Protein AF-A0A7L5E5G6-F1 (afdb_monomer_lite)

Structure (mmCIF, N/CA/C/O backbone):
data_AF-A0A7L5E5G6-F1
#
_entry.id   AF-A0A7L5E5G6-F1
#
loop_
_atom_site.group_PDB
_atom_site.id
_atom_site.type_symbol
_atom_site.label_atom_id
_atom_site.label_alt_id
_atom_site.label_comp_id
_atom_site.label_asym_id
_atom_site.label_entity_id
_atom_site.label_seq_id
_atom_site.pdbx_PDB_ins_code
_atom_site.Cartn_x
_atom_site.Cartn_y
_atom_site.Cartn_z
_atom_site.occupancy
_atom_site.B_iso_or_equiv
_atom_site.auth_seq_id
_atom_site.auth_comp_id
_atom_site.auth_asym_id
_atom_site.auth_atom_id
_atom_site.pdbx_PDB_model_num
ATOM 1 N N . MET A 1 1 ? 11.166 -7.619 14.717 1.00 39.38 1 MET A N 1
ATOM 2 C CA . MET A 1 1 ? 9.873 -7.610 14.011 1.00 39.38 1 MET A CA 1
ATOM 3 C C . MET A 1 1 ? 8.865 -7.032 14.978 1.00 39.38 1 MET A C 1
ATOM 5 O O . MET A 1 1 ? 8.501 -7.694 15.943 1.00 39.38 1 MET A O 1
ATOM 9 N N . THR A 1 2 ? 8.567 -5.747 14.838 1.00 39.19 2 THR A N 1
ATOM 10 C CA . THR A 1 2 ? 7.504 -5.086 15.594 1.00 39.19 2 THR A CA 1
ATOM 11 C C . THR A 1 2 ? 6.188 -5.693 15.114 1.00 39.19 2 THR A C 1
ATOM 13 O O . THR A 1 2 ? 5.907 -5.664 13.922 1.00 39.19 2 THR A O 1
ATOM 16 N N . ASN A 1 3 ? 5.429 -6.312 16.022 1.00 46.12 3 ASN A N 1
ATOM 17 C CA . ASN A 1 3 ? 4.040 -6.711 15.783 1.00 46.12 3 ASN A CA 1
ATOM 18 C C . ASN A 1 3 ? 3.207 -5.426 15.682 1.00 46.12 3 ASN A C 1
ATOM 20 O O . ASN A 1 3 ? 2.531 -5.048 16.638 1.00 46.12 3 ASN A O 1
ATOM 24 N N . THR A 1 4 ? 3.322 -4.696 14.575 1.00 54.31 4 THR A N 1
ATOM 25 C CA . THR A 1 4 ? 2.426 -3.575 14.308 1.00 54.31 4 THR A CA 1
ATOM 26 C C . THR A 1 4 ? 1.076 -4.190 13.969 1.00 54.31 4 THR A C 1
ATOM 28 O O . THR A 1 4 ? 0.892 -4.790 12.913 1.00 54.31 4 THR A O 1
ATOM 31 N N . SER A 1 5 ? 0.156 -4.143 14.930 1.00 70.56 5 SER A N 1
ATOM 32 C CA . SER A 1 5 ? -1.222 -4.581 14.737 1.00 70.56 5 SER A CA 1
ATOM 33 C C . SER A 1 5 ? -1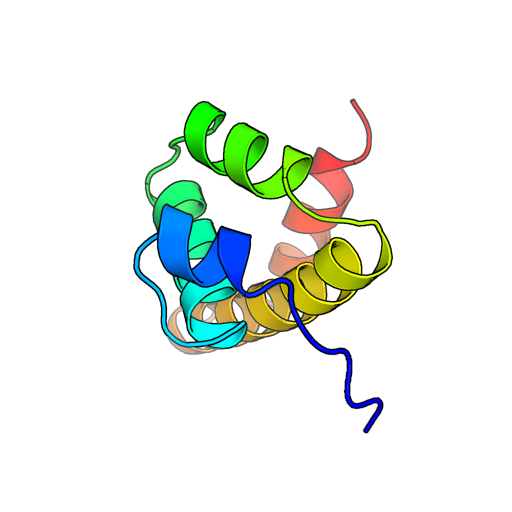.890 -3.615 13.763 1.00 70.56 5 SER A C 1
ATOM 35 O O . SER A 1 5 ? -2.278 -2.525 14.170 1.00 70.56 5 SER A O 1
ATOM 37 N N . PHE A 1 6 ? -2.013 -4.008 12.498 1.00 80.69 6 PHE A N 1
ATOM 38 C CA . PHE A 1 6 ? -2.741 -3.235 11.493 1.00 80.69 6 PHE A CA 1
ATOM 39 C C . PHE A 1 6 ? -4.221 -3.106 11.872 1.00 80.69 6 PHE A C 1
ATOM 41 O O . PHE A 1 6 ? -4.791 -4.037 12.453 1.00 80.69 6 PHE A O 1
ATOM 48 N N . ASN A 1 7 ? -4.852 -1.973 11.562 1.00 85.25 7 ASN A N 1
ATOM 49 C CA . ASN A 1 7 ? -6.239 -1.720 11.930 1.00 85.25 7 ASN A CA 1
ATOM 50 C C . ASN A 1 7 ? -7.196 -2.729 11.252 1.00 85.25 7 ASN A C 1
ATOM 52 O O . ASN A 1 7 ? -7.373 -2.694 10.028 1.00 85.25 7 ASN A O 1
ATOM 56 N N . PRO A 1 8 ? -7.884 -3.596 12.022 1.00 88.75 8 PRO A N 1
ATOM 57 C CA . PRO A 1 8 ? -8.781 -4.606 11.463 1.00 88.75 8 PRO A CA 1
ATOM 58 C C . PRO A 1 8 ? -10.025 -4.010 10.787 1.00 88.75 8 PRO A C 1
ATOM 60 O O . PRO A 1 8 ? -10.631 -4.663 9.938 1.00 88.75 8 PRO A O 1
ATOM 63 N N . GLU A 1 9 ? -10.414 -2.775 11.117 1.00 90.25 9 GLU A N 1
ATOM 64 C CA . GLU A 1 9 ? -11.531 -2.093 10.453 1.00 90.25 9 GLU A CA 1
ATOM 65 C C . GLU A 1 9 ? -11.190 -1.726 9.006 1.00 90.25 9 GLU A C 1
ATOM 67 O O . GLU A 1 9 ? -12.053 -1.809 8.131 1.00 90.25 9 GLU A O 1
ATOM 72 N N . LEU A 1 10 ? -9.927 -1.379 8.729 1.00 89.31 10 LEU A N 1
ATOM 73 C CA . LEU A 1 10 ? -9.459 -1.135 7.364 1.00 89.31 10 LEU A CA 1
ATOM 74 C C . LEU A 1 10 ? -9.448 -2.432 6.560 1.00 89.31 10 LEU A C 1
ATOM 76 O O . LEU A 1 10 ? -9.951 -2.452 5.438 1.00 89.31 10 LEU A O 1
ATOM 80 N N . LEU A 1 11 ? -8.961 -3.525 7.155 1.00 90.62 11 LEU A N 1
ATOM 81 C CA . LEU A 1 11 ? -8.984 -4.848 6.524 1.00 90.62 11 LEU A CA 1
ATOM 82 C C . LEU A 1 11 ? -10.409 -5.230 6.097 1.00 90.62 11 LEU A C 1
ATOM 84 O O . LEU A 1 11 ? -10.658 -5.552 4.935 1.00 90.62 11 LEU A O 1
ATOM 88 N N . ALA A 1 12 ? -11.375 -5.072 7.005 1.00 92.19 12 ALA A N 1
ATOM 89 C CA . ALA A 1 12 ? -12.782 -5.324 6.714 1.00 92.19 12 ALA A CA 1
ATOM 90 C C . ALA A 1 12 ? -13.360 -4.373 5.649 1.00 92.19 12 ALA A C 1
ATOM 92 O O . ALA A 1 12 ? -14.058 -4.835 4.745 1.00 92.19 12 ALA A O 1
ATOM 93 N N . LYS A 1 13 ? -13.067 -3.063 5.718 1.00 93.06 13 LYS A N 1
ATOM 94 C CA . LYS A 1 13 ? -13.560 -2.053 4.760 1.00 93.06 13 LYS A CA 1
ATOM 95 C C . LYS A 1 13 ? -13.142 -2.379 3.329 1.00 93.06 13 LYS A C 1
ATOM 97 O O . LYS A 1 13 ? -13.953 -2.262 2.412 1.00 93.06 13 LYS A O 1
ATOM 102 N N . TYR A 1 14 ? -11.886 -2.772 3.141 1.00 91.88 14 TYR A N 1
ATOM 103 C CA . TYR A 1 14 ? -11.339 -3.064 1.820 1.00 91.88 14 TYR A CA 1
ATOM 104 C C . TYR A 1 14 ? -11.427 -4.548 1.447 1.00 91.88 14 TYR A C 1
ATOM 106 O O . TYR A 1 14 ? -11.056 -4.896 0.328 1.00 91.88 14 TYR A O 1
ATOM 114 N N . GLY A 1 15 ? -11.973 -5.403 2.316 1.00 93.50 15 GLY A N 1
ATOM 115 C CA . GLY A 1 15 ? -12.177 -6.826 2.042 1.00 93.50 15 GLY A CA 1
ATOM 116 C C . GLY A 1 15 ? -10.871 -7.598 1.862 1.00 93.50 15 GLY A C 1
ATOM 117 O O . GLY A 1 15 ? -10.794 -8.440 0.974 1.00 93.50 15 GLY A O 1
ATOM 118 N N . VAL A 1 16 ? -9.862 -7.276 2.669 1.00 93.00 16 VAL A N 1
ATOM 119 C CA . VAL A 1 16 ? -8.528 -7.898 2.672 1.00 93.00 16 VAL A CA 1
ATOM 120 C C . VAL A 1 16 ? -8.271 -8.562 4.026 1.00 93.00 16 VAL A C 1
ATOM 122 O O . VAL A 1 16 ? -8.886 -8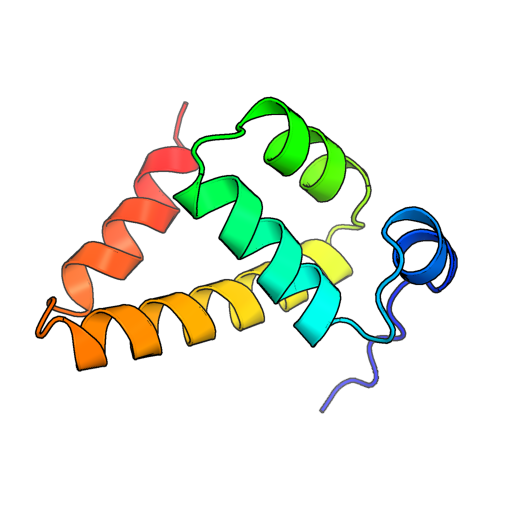.183 5.025 1.00 93.00 16 VAL A O 1
ATOM 125 N N . VAL A 1 17 ? -7.406 -9.575 4.077 1.00 90.38 17 VAL A N 1
ATOM 126 C CA . VAL A 1 17 ? -7.189 -10.382 5.297 1.00 90.38 17 VAL A CA 1
ATOM 127 C C . VAL A 1 17 ? -6.007 -9.922 6.141 1.00 90.38 17 VAL A C 1
ATOM 129 O O . VAL A 1 17 ? -5.986 -10.172 7.347 1.00 90.38 17 VAL A O 1
ATOM 132 N N . ASP A 1 18 ? -5.040 -9.242 5.529 1.00 90.00 18 ASP A N 1
ATOM 133 C CA . ASP A 1 18 ? -3.843 -8.744 6.191 1.00 90.00 18 ASP A CA 1
ATOM 134 C C . ASP A 1 18 ? -3.282 -7.483 5.513 1.00 90.00 18 ASP A C 1
ATOM 136 O O . ASP A 1 18 ? -3.839 -6.934 4.557 1.00 90.00 18 ASP A O 1
ATOM 140 N N . ILE A 1 19 ? -2.181 -6.992 6.077 1.00 86.88 19 ILE A N 1
ATOM 141 C CA . ILE A 1 19 ? -1.498 -5.784 5.624 1.00 86.88 19 ILE A CA 1
ATOM 142 C C . ILE A 1 19 ? -0.879 -5.933 4.230 1.00 86.88 19 ILE A C 1
ATOM 144 O O . ILE A 1 19 ? -0.873 -4.969 3.466 1.00 86.88 19 ILE A O 1
ATOM 148 N N . SER A 1 20 ? -0.395 -7.126 3.878 1.00 89.81 20 SER A N 1
ATOM 149 C CA . SER A 1 20 ? 0.225 -7.382 2.580 1.00 89.81 20 SER A CA 1
ATOM 150 C C . SER A 1 20 ? -0.830 -7.364 1.475 1.00 89.81 20 SER A C 1
ATOM 152 O O . SER A 1 20 ? -0.612 -6.750 0.433 1.00 89.81 20 SER A O 1
ATOM 154 N N . GLU A 1 21 ? -2.017 -7.930 1.715 1.00 92.81 21 GLU A N 1
ATOM 155 C CA . GLU A 1 21 ? -3.150 -7.805 0.791 1.00 92.81 21 GLU A CA 1
ATOM 156 C C . GLU A 1 21 ? -3.648 -6.359 0.669 1.00 92.81 21 GLU A C 1
ATOM 158 O O . GLU A 1 21 ? -3.986 -5.914 -0.429 1.00 92.81 21 GLU A O 1
ATOM 163 N N . PHE A 1 22 ? -3.665 -5.593 1.766 1.00 93.81 22 PHE A N 1
ATOM 164 C CA . PHE A 1 22 ? -3.990 -4.165 1.702 1.00 93.81 22 PHE A CA 1
ATOM 165 C C . PHE A 1 22 ? -2.989 -3.404 0.820 1.00 93.81 22 PHE A C 1
ATOM 167 O O . PHE A 1 22 ? -3.397 -2.623 -0.043 1.00 93.81 22 PHE A O 1
ATOM 174 N N . ALA A 1 23 ? -1.687 -3.633 1.024 1.00 92.12 23 ALA A N 1
ATOM 175 C CA . ALA A 1 23 ? -0.617 -3.012 0.246 1.00 92.12 23 ALA A CA 1
ATOM 176 C C . ALA A 1 23 ? -0.710 -3.388 -1.237 1.00 92.12 23 ALA A C 1
ATOM 178 O O . ALA A 1 23 ? -0.641 -2.509 -2.096 1.00 92.12 23 ALA A O 1
ATOM 179 N N . TYR A 1 24 ? -0.946 -4.669 -1.536 1.00 92.88 24 TYR A N 1
ATOM 180 C CA . TYR A 1 24 ? -1.139 -5.154 -2.901 1.00 92.88 24 TYR A CA 1
ATOM 181 C C . TYR A 1 24 ? -2.345 -4.495 -3.572 1.00 92.88 24 TYR A C 1
ATOM 183 O O . TYR A 1 24 ? -2.236 -3.998 -4.686 1.00 92.88 24 TYR A O 1
ATOM 191 N N . LYS A 1 25 ? -3.475 -4.382 -2.872 1.00 94.75 25 LYS A N 1
ATOM 192 C CA . LYS A 1 25 ? -4.661 -3.704 -3.403 1.00 94.75 25 LYS A CA 1
ATOM 193 C C . LYS A 1 25 ? -4.409 -2.222 -3.688 1.00 94.75 25 LYS A C 1
ATOM 195 O O . LYS A 1 25 ? -4.814 -1.701 -4.725 1.00 94.75 25 LYS A O 1
ATOM 200 N N . MET A 1 26 ? -3.711 -1.529 -2.787 1.00 94.12 26 MET A N 1
ATOM 201 C CA . MET A 1 26 ? -3.305 -0.138 -3.009 1.00 94.12 26 MET A CA 1
ATOM 202 C C . MET A 1 26 ? -2.364 -0.015 -4.217 1.00 94.12 26 MET A C 1
ATOM 204 O O . MET A 1 26 ? -2.466 0.944 -4.987 1.00 94.12 26 MET A O 1
ATOM 208 N N . TYR A 1 27 ? -1.483 -0.999 -4.409 1.00 91.56 27 TYR A N 1
ATOM 209 C CA . TYR A 1 27 ? -0.611 -1.104 -5.572 1.00 91.56 27 TYR A CA 1
ATOM 210 C C . TYR A 1 27 ? -1.394 -1.332 -6.876 1.00 91.56 27 TYR A C 1
ATOM 212 O O . TYR A 1 27 ? -1.170 -0.603 -7.841 1.00 91.56 27 TYR A O 1
ATOM 220 N N . GLU A 1 28 ? -2.379 -2.235 -6.902 1.00 92.50 28 GLU A N 1
ATOM 221 C CA . GLU A 1 28 ? -3.258 -2.446 -8.065 1.00 92.50 28 GLU A CA 1
ATOM 222 C C . GLU A 1 28 ? -3.953 -1.145 -8.491 1.00 92.50 28 GLU A C 1
ATOM 224 O O . GLU A 1 28 ? -3.920 -0.778 -9.668 1.00 92.50 28 GLU A O 1
ATOM 229 N N . HIS A 1 29 ? -4.504 -0.388 -7.534 1.00 91.94 29 HIS A N 1
ATOM 230 C CA . HIS A 1 29 ? -5.101 0.925 -7.803 1.00 91.94 29 HIS A CA 1
ATOM 231 C C . HIS A 1 29 ? -4.074 1.928 -8.353 1.00 91.94 29 HIS A C 1
ATOM 233 O O . HIS A 1 29 ? -4.382 2.714 -9.255 1.00 91.94 29 HIS A O 1
ATOM 239 N N . LYS A 1 30 ? -2.830 1.897 -7.856 1.00 88.25 30 LYS A N 1
ATOM 240 C CA . LYS A 1 30 ? -1.741 2.747 -8.358 1.00 88.25 30 LYS A CA 1
ATOM 241 C C . LYS A 1 30 ? -1.376 2.406 -9.806 1.00 88.25 30 LYS A C 1
ATOM 243 O O . LYS A 1 30 ? -1.277 3.329 -10.619 1.00 88.25 30 LYS A O 1
ATOM 248 N N . VAL A 1 31 ? -1.230 1.124 -10.143 1.00 86.94 31 VAL A N 1
ATOM 249 C CA . VAL A 1 31 ? -0.950 0.642 -11.511 1.00 86.94 31 VAL A CA 1
ATOM 250 C C . VAL A 1 31 ? -2.109 0.972 -12.456 1.00 86.94 31 VAL A C 1
ATOM 252 O O . VAL A 1 31 ? -1.889 1.440 -13.575 1.00 86.94 31 VAL A O 1
ATOM 255 N N . ALA A 1 32 ? -3.350 0.837 -11.980 1.00 89.44 32 ALA A N 1
ATOM 256 C CA . ALA A 1 32 ? -4.563 1.218 -12.705 1.00 89.44 32 ALA A CA 1
ATOM 257 C C . ALA A 1 32 ? -4.764 2.743 -12.840 1.00 89.44 32 ALA A C 1
ATOM 259 O O . ALA A 1 32 ? -5.673 3.180 -13.546 1.00 89.44 32 ALA A O 1
ATOM 260 N N . LYS A 1 33 ? -3.899 3.563 -12.222 1.00 90.75 33 LYS A N 1
ATOM 261 C CA . LYS A 1 33 ? -3.967 5.039 -12.198 1.00 90.75 33 LYS A CA 1
ATOM 262 C C . LYS A 1 33 ? -5.241 5.587 -11.543 1.00 90.75 33 LYS A C 1
ATOM 264 O O . LYS A 1 33 ? -5.722 6.663 -11.898 1.00 90.75 33 LYS A O 1
ATOM 269 N N . GLU A 1 34 ? -5.762 4.880 -10.550 1.00 91.44 34 GLU A N 1
ATOM 270 C CA . GLU A 1 34 ? -6.941 5.267 -9.772 1.00 91.44 34 GLU A CA 1
ATOM 271 C C . GLU A 1 34 ? -6.533 6.137 -8.571 1.00 91.44 34 GLU A C 1
ATOM 273 O O . GLU A 1 34 ? -6.602 5.727 -7.412 1.00 91.44 34 GLU A O 1
ATOM 278 N N . GLU A 1 35 ? -6.063 7.360 -8.845 1.00 90.38 35 GLU A N 1
ATOM 279 C CA . GLU A 1 35 ? -5.474 8.247 -7.826 1.00 90.38 35 GLU A CA 1
ATOM 280 C C . GLU A 1 35 ? -6.397 8.543 -6.638 1.00 90.38 35 GLU A C 1
ATOM 282 O O . GLU A 1 35 ? -5.919 8.661 -5.509 1.00 90.38 35 GLU A O 1
ATOM 287 N N . ASP A 1 36 ? -7.705 8.665 -6.874 1.00 92.31 36 ASP A N 1
ATOM 288 C CA . ASP A 1 36 ? -8.677 8.944 -5.814 1.00 92.31 36 ASP A CA 1
ATOM 289 C C . ASP A 1 36 ? -8.800 7.768 -4.835 1.00 92.31 36 ASP A C 1
ATOM 291 O O . ASP A 1 36 ? -8.847 7.988 -3.625 1.00 92.31 36 ASP A O 1
ATOM 295 N N . ALA A 1 37 ? -8.758 6.527 -5.334 1.00 91.25 37 ALA A N 1
ATOM 296 C CA . ALA A 1 37 ? -8.769 5.327 -4.498 1.00 91.25 37 ALA A CA 1
ATOM 297 C C . ALA A 1 37 ? -7.479 5.219 -3.675 1.00 91.25 37 ALA A C 1
ATOM 299 O O . ALA A 1 37 ? -7.527 4.994 -2.466 1.00 91.25 37 ALA A O 1
ATOM 300 N N . VAL A 1 38 ? -6.323 5.473 -4.300 1.00 90.94 38 VAL A N 1
ATOM 301 C CA . VAL A 1 38 ? -5.025 5.492 -3.603 1.00 90.94 38 VAL A CA 1
ATOM 302 C C . VAL A 1 38 ? -5.014 6.552 -2.499 1.00 90.94 38 VAL A C 1
ATOM 304 O O . VAL A 1 38 ? -4.561 6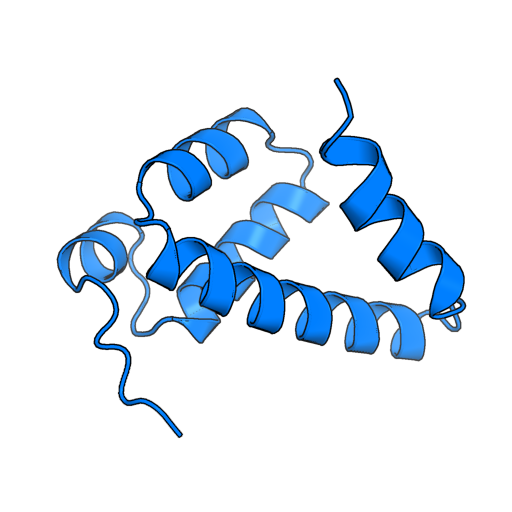.274 -1.389 1.00 90.94 38 VAL A O 1
ATOM 307 N N . LYS A 1 39 ? -5.542 7.755 -2.763 1.00 90.69 39 LYS A N 1
ATOM 308 C CA . LYS A 1 39 ? -5.664 8.819 -1.754 1.00 90.69 39 LYS A CA 1
ATOM 309 C C . LYS A 1 39 ? -6.592 8.410 -0.618 1.00 90.69 39 LYS A C 1
ATOM 311 O O . LYS A 1 39 ? -6.223 8.584 0.538 1.00 90.69 39 LYS A O 1
ATOM 316 N N . GLU A 1 40 ? -7.768 7.860 -0.920 1.00 94.00 40 GLU A N 1
ATOM 317 C CA . GLU A 1 40 ? -8.709 7.388 0.102 1.00 94.00 40 GLU A CA 1
ATOM 318 C C . GLU A 1 40 ? -8.068 6.336 1.016 1.00 94.00 40 GLU A C 1
ATOM 320 O O . GLU A 1 40 ? -8.190 6.418 2.240 1.00 94.00 40 GLU A O 1
ATOM 325 N N . MET A 1 41 ? -7.354 5.373 0.431 1.00 93.69 41 MET A N 1
ATOM 326 C CA . MET A 1 41 ? -6.631 4.346 1.178 1.00 93.69 41 MET A CA 1
ATOM 327 C C . MET A 1 41 ? -5.525 4.957 2.037 1.00 93.69 41 MET A C 1
ATOM 329 O O . MET A 1 41 ? -5.467 4.659 3.226 1.00 93.69 41 MET A O 1
ATOM 333 N N . ALA A 1 42 ? -4.710 5.855 1.477 1.00 90.88 42 ALA A N 1
ATOM 334 C CA . ALA A 1 42 ? -3.624 6.518 2.196 1.00 90.88 42 ALA A CA 1
ATOM 335 C C . ALA A 1 42 ? -4.124 7.362 3.380 1.00 90.88 42 ALA A C 1
ATOM 337 O O . ALA A 1 42 ? -3.537 7.312 4.455 1.00 90.88 42 ALA A O 1
ATOM 338 N N . PHE A 1 43 ? -5.225 8.103 3.213 1.00 91.12 43 PHE A N 1
ATOM 339 C CA . PHE A 1 43 ? -5.810 8.921 4.284 1.00 91.12 43 PHE A CA 1
ATOM 340 C C . PHE A 1 43 ? -6.447 8.104 5.409 1.00 91.12 43 PHE A C 1
ATOM 342 O O . PHE A 1 43 ? -6.695 8.644 6.486 1.00 91.12 43 PHE A O 1
ATOM 349 N N . ALA A 1 44 ? -6.746 6.828 5.168 1.00 91.19 44 ALA A N 1
ATOM 350 C CA . ALA A 1 44 ? -7.314 5.947 6.177 1.00 91.19 44 ALA A CA 1
ATOM 351 C C . ALA A 1 44 ? -6.252 5.358 7.124 1.00 91.19 44 ALA A C 1
ATOM 353 O O . ALA A 1 44 ? -6.617 4.829 8.172 1.00 91.19 44 ALA A O 1
ATOM 354 N N . LEU A 1 45 ? -4.967 5.447 6.761 1.00 90.50 45 LEU A N 1
ATOM 355 C CA . LEU A 1 45 ? -3.843 4.907 7.522 1.00 90.50 45 LEU A CA 1
ATOM 356 C C . LEU A 1 45 ? -3.368 5.900 8.589 1.00 90.50 45 LEU A C 1
ATOM 358 O O . LEU A 1 45 ? -3.303 7.108 8.358 1.00 90.50 45 LEU A O 1
ATOM 362 N N . SER A 1 46 ? -2.975 5.378 9.747 1.00 89.06 46 SER A N 1
ATOM 363 C CA . SER A 1 46 ? -2.109 6.102 10.683 1.00 89.06 46 SER A CA 1
ATOM 364 C C . SER A 1 46 ? -0.678 6.223 10.141 1.00 89.06 46 SER A C 1
ATOM 366 O O . SER A 1 46 ? -0.293 5.509 9.216 1.00 89.06 46 SER A O 1
ATOM 368 N N . ASP A 1 47 ? 0.142 7.091 10.742 1.00 87.12 47 ASP A N 1
ATOM 369 C CA . ASP A 1 47 ? 1.539 7.285 10.321 1.00 87.12 47 ASP A CA 1
ATOM 370 C C . ASP A 1 47 ? 2.363 5.982 10.365 1.00 87.12 47 ASP A C 1
ATOM 372 O O . ASP A 1 47 ? 3.149 5.711 9.455 1.00 87.12 47 ASP A O 1
ATOM 376 N N . GLU A 1 48 ? 2.168 5.154 11.399 1.00 87.62 48 GLU A N 1
ATOM 377 C CA . GLU A 1 48 ? 2.854 3.861 11.531 1.00 87.62 48 GLU A CA 1
ATOM 378 C C . GLU A 1 48 ? 2.403 2.871 10.450 1.00 87.62 48 GLU A C 1
ATOM 380 O O . GLU A 1 48 ? 3.231 2.198 9.837 1.00 87.62 48 GLU A O 1
ATOM 385 N N . GLU A 1 49 ? 1.101 2.799 10.172 1.00 87.44 49 GLU A N 1
ATOM 386 C CA . GLU A 1 49 ? 0.559 1.927 9.126 1.00 87.44 49 GLU A CA 1
ATOM 387 C C . GLU A 1 49 ? 1.004 2.373 7.734 1.00 87.44 49 GLU A C 1
ATOM 389 O O . GLU A 1 49 ? 1.385 1.539 6.916 1.00 87.44 49 GLU A O 1
ATOM 394 N N . ALA A 1 50 ? 1.024 3.682 7.474 1.00 88.88 50 ALA A N 1
ATOM 395 C CA . ALA A 1 50 ? 1.502 4.249 6.220 1.00 88.88 50 ALA A CA 1
ATOM 396 C C . ALA A 1 50 ? 2.970 3.896 5.957 1.00 88.88 50 ALA A C 1
ATOM 398 O O . ALA A 1 50 ? 3.338 3.616 4.815 1.00 88.88 50 ALA A O 1
ATOM 399 N N . GLN A 1 51 ? 3.803 3.865 7.001 1.00 86.88 51 GLN A N 1
ATOM 400 C CA . GLN A 1 51 ? 5.193 3.444 6.870 1.00 86.88 51 GLN A CA 1
ATOM 401 C C . GLN A 1 51 ? 5.302 1.969 6.471 1.00 86.88 51 GLN A C 1
ATOM 403 O O . GLN A 1 51 ? 6.002 1.657 5.512 1.00 86.88 51 GLN A O 1
ATOM 408 N N . VAL A 1 52 ? 4.575 1.075 7.147 1.00 88.31 52 VAL A N 1
ATOM 409 C CA . VAL A 1 52 ? 4.633 -0.359 6.822 1.00 88.31 52 VAL A CA 1
ATOM 410 C C . VAL A 1 52 ? 4.065 -0.638 5.427 1.00 88.31 52 VAL A C 1
ATOM 412 O O . VAL A 1 52 ? 4.677 -1.367 4.654 1.00 88.31 52 VAL A O 1
ATOM 415 N N . ILE A 1 53 ? 2.949 -0.004 5.054 1.00 89.50 53 ILE A N 1
ATOM 416 C CA . ILE A 1 53 ? 2.388 -0.112 3.697 1.00 89.50 53 ILE A CA 1
ATOM 417 C C . ILE A 1 53 ? 3.380 0.383 2.640 1.00 89.50 53 ILE A C 1
ATOM 419 O O . ILE A 1 53 ? 3.511 -0.234 1.584 1.00 89.50 53 ILE A O 1
ATOM 423 N N . SER A 1 54 ? 4.110 1.468 2.914 1.00 86.50 54 SER A N 1
ATOM 424 C CA . SER A 1 54 ? 5.145 1.966 2.004 1.00 86.50 54 SER A CA 1
ATOM 425 C C . SER A 1 54 ? 6.268 0.946 1.792 1.00 86.50 54 SER A C 1
ATOM 427 O O . SER A 1 54 ? 6.733 0.797 0.660 1.00 86.50 54 SER A O 1
ATOM 429 N N . ASP A 1 55 ? 6.703 0.248 2.844 1.00 87.62 55 ASP A N 1
ATOM 430 C CA . ASP A 1 55 ? 7.747 -0.783 2.758 1.00 87.62 55 ASP A CA 1
ATOM 431 C C . ASP A 1 55 ? 7.273 -1.999 1.935 1.00 87.62 55 ASP A C 1
ATOM 433 O O . ASP A 1 55 ? 8.005 -2.504 1.075 1.00 87.62 55 ASP A O 1
ATOM 437 N N . GLU A 1 56 ? 6.020 -2.422 2.125 1.00 89.44 56 GLU A N 1
ATOM 438 C CA . GLU A 1 56 ? 5.399 -3.509 1.355 1.00 89.44 56 GLU A CA 1
ATOM 439 C C . GLU A 1 56 ? 5.259 -3.142 -0.135 1.00 89.44 56 GLU A C 1
ATOM 441 O O . GLU A 1 56 ? 5.702 -3.895 -1.003 1.00 89.44 56 GLU A O 1
ATOM 446 N N . ILE A 1 57 ? 4.731 -1.953 -0.460 1.00 87.19 57 ILE A N 1
ATOM 447 C CA . ILE A 1 57 ? 4.599 -1.488 -1.857 1.00 87.19 57 ILE A CA 1
ATOM 448 C C . ILE A 1 57 ? 5.972 -1.345 -2.527 1.00 87.19 57 ILE A C 1
ATOM 450 O O . ILE A 1 57 ? 6.127 -1.690 -3.698 1.00 87.19 57 ILE A O 1
ATOM 454 N N . THR A 1 58 ? 6.985 -0.872 -1.797 1.00 85.25 58 THR A N 1
ATOM 455 C CA . THR A 1 58 ? 8.360 -0.780 -2.320 1.00 85.25 58 THR A CA 1
ATOM 456 C C . THR A 1 58 ? 8.903 -2.160 -2.682 1.00 85.25 58 THR A C 1
ATOM 458 O O . THR A 1 58 ? 9.545 -2.319 -3.719 1.00 85.25 58 THR A O 1
ATOM 461 N N . THR A 1 59 ? 8.611 -3.170 -1.860 1.00 85.31 59 THR A N 1
ATOM 462 C CA . THR A 1 59 ? 8.998 -4.558 -2.134 1.00 85.31 59 THR A CA 1
ATOM 463 C C . THR A 1 59 ? 8.308 -5.087 -3.393 1.00 85.31 59 THR A C 1
ATOM 465 O O . THR A 1 59 ? 8.974 -5.691 -4.229 1.00 85.31 59 THR A O 1
ATOM 468 N N . LEU A 1 60 ? 7.009 -4.822 -3.570 1.00 84.19 60 LEU A N 1
ATOM 469 C CA . LEU A 1 60 ? 6.259 -5.213 -4.773 1.00 84.19 60 LEU A CA 1
ATOM 470 C C . LEU A 1 60 ? 6.844 -4.588 -6.046 1.00 84.19 60 LEU A C 1
ATOM 472 O O . LEU A 1 60 ? 7.145 -5.304 -6.995 1.00 84.19 60 LEU A O 1
ATOM 476 N N . LEU A 1 61 ? 7.092 -3.276 -6.038 1.00 81.94 61 LEU A N 1
ATOM 477 C CA . LEU A 1 61 ? 7.707 -2.583 -7.173 1.00 81.94 61 LEU A CA 1
ATOM 478 C C . LEU A 1 61 ? 9.108 -3.100 -7.495 1.00 81.94 61 LEU A C 1
ATOM 480 O O . LEU A 1 61 ? 9.471 -3.181 -8.663 1.00 81.94 61 LEU A O 1
ATOM 484 N N . TYR A 1 62 ? 9.908 -3.423 -6.476 1.00 78.88 62 TYR A N 1
ATOM 485 C CA . TYR A 1 62 ? 11.229 -4.010 -6.684 1.00 78.88 62 TYR A CA 1
ATOM 486 C C . TYR A 1 62 ? 11.140 -5.338 -7.438 1.00 78.88 62 TYR A C 1
ATOM 488 O O . TYR A 1 62 ? 11.929 -5.571 -8.351 1.00 78.88 62 TYR A O 1
ATOM 496 N N . TRP A 1 63 ? 10.164 -6.182 -7.100 1.00 78.31 63 TRP A N 1
ATOM 497 C CA . TRP A 1 63 ? 9.940 -7.440 -7.810 1.00 78.31 63 TRP A CA 1
ATOM 498 C C . TRP A 1 63 ? 9.438 -7.231 -9.236 1.00 78.31 63 TRP A C 1
ATOM 500 O O . TRP A 1 63 ? 10.002 -7.839 -10.142 1.00 78.31 63 TRP A O 1
ATOM 510 N N . ASP A 1 64 ? 8.464 -6.346 -9.446 1.00 75.75 64 ASP A N 1
ATOM 511 C CA . ASP A 1 64 ? 7.959 -6.031 -10.790 1.00 75.75 64 ASP A CA 1
ATOM 512 C C . ASP A 1 64 ? 9.068 -5.441 -11.671 1.00 75.75 64 ASP A C 1
ATOM 514 O O . ASP A 1 64 ? 9.239 -5.832 -12.820 1.00 75.75 64 ASP A O 1
ATOM 518 N N . ALA A 1 65 ? 9.911 -4.570 -11.117 1.00 73.50 65 ALA A N 1
ATOM 519 C CA . ALA A 1 65 ? 11.051 -4.023 -11.836 1.00 73.50 65 ALA A CA 1
ATOM 520 C C . ALA A 1 65 ? 12.122 -5.073 -12.152 1.00 73.50 65 ALA A C 1
ATOM 522 O O . ALA A 1 65 ? 12.700 -5.041 -13.234 1.00 73.50 65 ALA A O 1
ATOM 523 N N . LEU A 1 66 ? 12.398 -6.008 -11.240 1.00 73.19 66 LEU A N 1
ATOM 524 C CA . LEU A 1 66 ? 13.292 -7.128 -11.534 1.00 73.19 66 LEU A CA 1
ATOM 525 C C . LEU A 1 66 ? 12.731 -8.033 -12.640 1.00 73.19 66 LEU A C 1
ATOM 527 O O . LEU A 1 66 ? 13.517 -8.527 -13.448 1.00 73.19 66 LEU A O 1
ATOM 531 N N . ASP A 1 67 ? 11.412 -8.238 -12.685 1.00 73.31 67 ASP A N 1
ATOM 532 C CA . ASP A 1 67 ? 10.739 -9.020 -13.733 1.00 73.31 67 ASP A CA 1
ATOM 533 C C . ASP A 1 67 ? 10.747 -8.286 -15.088 1.00 73.31 67 ASP A C 1
ATOM 535 O O . ASP A 1 67 ? 10.939 -8.899 -16.138 1.00 73.31 67 ASP A O 1
ATOM 539 N N . GLU A 1 68 ? 10.640 -6.954 -15.073 1.00 67.81 68 GLU A N 1
ATOM 540 C CA . GLU A 1 68 ? 10.674 -6.091 -16.264 1.00 67.81 68 GLU A CA 1
ATOM 541 C C . GLU A 1 68 ? 12.093 -5.627 -16.684 1.00 67.81 68 GLU A C 1
ATOM 543 O O . GLU A 1 68 ? 12.230 -4.837 -17.620 1.00 67.81 68 GLU A O 1
ATOM 548 N N . GLU A 1 69 ? 13.164 -6.100 -16.027 1.00 66.69 69 GLU A N 1
ATOM 549 C CA . GLU A 1 69 ? 14.557 -5.613 -16.178 1.00 66.69 69 GLU A CA 1
ATOM 550 C C . GLU A 1 69 ? 14.722 -4.081 -15.978 1.00 66.69 69 GLU A C 1
ATOM 552 O O . GLU A 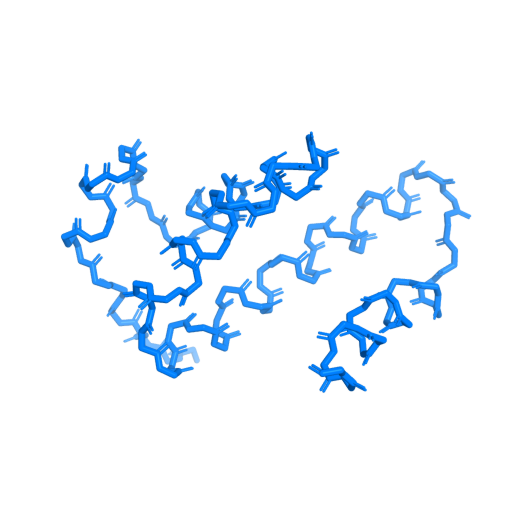1 69 ? 15.635 -3.443 -16.517 1.00 66.69 69 GLU A O 1
ATOM 557 N N . ILE A 1 70 ? 13.855 -3.465 -15.175 1.00 61.41 70 ILE A N 1
ATOM 558 C CA . ILE A 1 70 ? 13.894 -2.045 -14.811 1.00 61.41 70 ILE A CA 1
ATOM 559 C C . ILE A 1 70 ? 14.927 -1.809 -13.697 1.00 61.41 70 ILE A C 1
ATOM 561 O O . ILE A 1 70 ? 15.040 -2.556 -12.726 1.00 61.41 70 ILE A O 1
ATOM 565 N N . ALA A 1 71 ? 15.702 -0.727 -13.816 1.00 61.28 71 ALA A N 1
ATOM 566 C CA . ALA A 1 71 ? 16.732 -0.385 -12.839 1.00 61.28 71 ALA A CA 1
ATOM 567 C C . ALA A 1 71 ? 16.129 0.121 -11.511 1.00 61.28 71 ALA A C 1
ATOM 569 O O . ALA A 1 71 ? 15.325 1.051 -11.502 1.00 61.28 71 ALA A O 1
ATOM 570 N N . GLU A 1 72 ? 16.622 -0.397 -10.381 1.00 55.53 72 GLU A N 1
ATOM 571 C CA . GLU A 1 72 ? 16.238 -0.024 -9.001 1.00 55.53 72 GLU A CA 1
ATOM 572 C C . GLU A 1 72 ? 16.217 1.501 -8.744 1.00 55.53 72 GLU A C 1
ATOM 574 O O . GLU A 1 72 ? 15.390 2.021 -7.996 1.00 55.53 72 GLU A O 1
ATOM 579 N N . SER A 1 73 ? 17.087 2.254 -9.422 1.00 55.19 73 SER A N 1
ATOM 580 C CA . SER A 1 73 ? 17.158 3.716 -9.328 1.00 55.19 73 SER A CA 1
ATOM 581 C C . SER A 1 73 ? 15.928 4.449 -9.883 1.00 55.19 73 SER A C 1
ATOM 583 O O . SER A 1 73 ? 15.654 5.569 -9.450 1.00 55.19 73 SER A O 1
ATOM 585 N N . GLN A 1 74 ? 15.178 3.846 -10.810 1.00 58.88 74 GLN A N 1
ATOM 586 C CA . GLN A 1 74 ? 13.941 4.417 -11.354 1.00 58.88 74 GLN A CA 1
ATOM 587 C C . GLN A 1 74 ? 12.767 4.247 -10.380 1.00 58.88 74 GLN A C 1
ATOM 589 O O . GLN A 1 74 ? 11.992 5.182 -10.197 1.00 58.88 74 GLN A O 1
ATOM 594 N N . ILE A 1 75 ? 12.716 3.127 -9.656 1.00 60.66 75 ILE A N 1
ATOM 595 C CA . ILE A 1 75 ? 11.689 2.822 -8.645 1.00 60.66 75 ILE A CA 1
ATOM 596 C C . ILE A 1 75 ? 11.729 3.833 -7.495 1.00 60.66 75 ILE A C 1
ATOM 598 O O . ILE A 1 75 ? 10.716 4.417 -7.111 1.00 60.66 75 ILE A O 1
ATOM 602 N N . ILE A 1 76 ? 12.932 4.088 -6.968 1.00 59.50 76 ILE A N 1
ATOM 603 C CA . ILE A 1 76 ? 13.137 5.047 -5.876 1.00 59.50 76 ILE A CA 1
ATOM 604 C C . ILE A 1 76 ? 12.727 6.459 -6.330 1.00 59.50 76 ILE A C 1
ATOM 606 O O . ILE A 1 76 ? 12.095 7.198 -5.574 1.00 59.50 76 ILE A O 1
ATOM 610 N N . ALA A 1 77 ? 13.036 6.839 -7.574 1.00 60.75 77 ALA A N 1
ATOM 611 C CA . ALA A 1 77 ? 12.682 8.154 -8.105 1.00 60.75 77 ALA A CA 1
ATOM 612 C C . ALA A 1 77 ? 11.160 8.373 -8.190 1.00 60.75 77 ALA A C 1
ATOM 614 O O . ALA A 1 77 ? 10.690 9.459 -7.839 1.00 60.75 77 ALA A O 1
ATOM 615 N N . GLU A 1 78 ? 10.380 7.363 -8.586 1.00 61.38 78 GLU A N 1
ATOM 616 C CA . GLU A 1 78 ? 8.913 7.460 -8.658 1.00 61.38 78 GLU A CA 1
ATOM 617 C C . GLU A 1 78 ? 8.250 7.670 -7.286 1.00 61.38 78 GLU A C 1
ATOM 619 O O . GLU A 1 78 ? 7.229 8.363 -7.183 1.00 61.38 78 GLU A O 1
ATOM 624 N N . PHE A 1 79 ? 8.864 7.148 -6.221 1.00 55.62 79 PHE A N 1
ATOM 625 C CA . PHE A 1 79 ? 8.406 7.340 -4.844 1.00 55.62 79 PHE A CA 1
ATOM 626 C C . PHE A 1 79 ? 8.716 8.744 -4.304 1.00 55.62 79 PHE A C 1
ATOM 628 O O . PHE A 1 79 ? 7.865 9.368 -3.666 1.00 55.62 79 PHE A O 1
ATOM 635 N N . TYR A 1 80 ? 9.913 9.279 -4.573 1.00 55.47 80 TYR A N 1
ATOM 636 C CA . TYR A 1 80 ? 10.320 10.589 -4.043 1.00 55.47 80 TYR A CA 1
ATOM 637 C C . TYR A 1 80 ? 9.777 11.784 -4.845 1.00 55.47 80 TYR A C 1
ATOM 639 O O . TYR A 1 80 ? 9.545 12.840 -4.257 1.00 55.47 80 TYR A O 1
ATOM 647 N N . LEU A 1 81 ? 9.493 11.638 -6.146 1.00 47.56 81 LEU A N 1
ATOM 648 C CA . LEU A 1 81 ? 8.906 12.716 -6.961 1.00 47.56 81 LEU A CA 1
ATOM 649 C C . LEU A 1 81 ? 7.444 13.036 -6.603 1.00 47.56 81 LEU A C 1
ATOM 651 O O . LEU A 1 81 ? 7.010 14.166 -6.805 1.00 47.56 81 LEU A O 1
ATOM 655 N N . ASN A 1 82 ? 6.706 12.098 -6.002 1.00 44.75 82 ASN A N 1
ATOM 656 C CA . ASN A 1 82 ? 5.315 12.314 -5.577 1.00 44.75 82 ASN A CA 1
ATOM 657 C C . ASN A 1 82 ? 5.173 12.863 -4.142 1.00 44.75 82 ASN A C 1
ATOM 659 O O . ASN A 1 82 ? 4.056 13.050 -3.667 1.00 44.75 82 ASN A O 1
ATOM 663 N N . ARG A 1 83 ? 6.287 13.154 -3.452 1.00 37.16 83 ARG A N 1
ATOM 664 C CA . ARG A 1 83 ? 6.304 13.790 -2.118 1.00 37.16 83 ARG A CA 1
ATOM 665 C C . ARG A 1 83 ? 6.661 15.285 -2.146 1.00 37.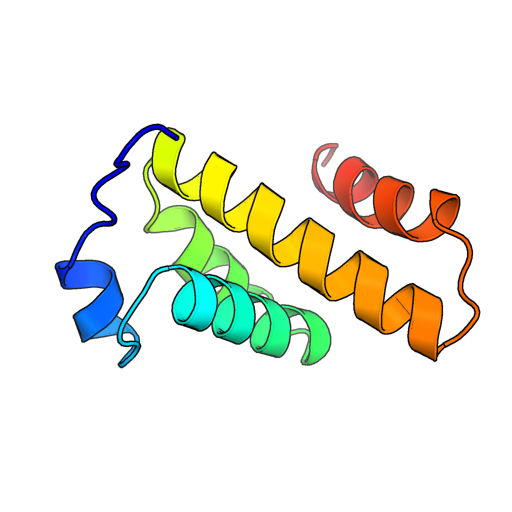16 83 ARG A C 1
ATOM 667 O O . ARG A 1 83 ? 6.746 15.898 -1.086 1.00 37.16 83 ARG A O 1
ATOM 674 N N . SER A 1 84 ? 6.913 15.867 -3.323 1.00 37.09 84 SER A N 1
ATOM 675 C CA . SER A 1 84 ? 7.378 17.259 -3.490 1.00 37.09 84 SER A CA 1
ATOM 676 C 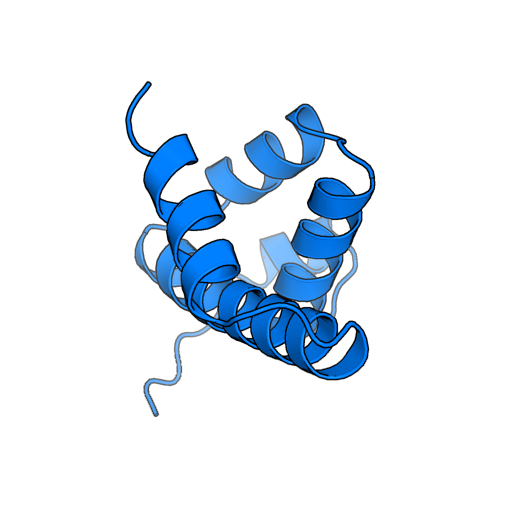C . SER A 1 84 ? 6.422 18.179 -4.269 1.00 37.09 84 SER A C 1
ATOM 678 O O . SER A 1 84 ? 6.887 19.143 -4.878 1.00 37.09 84 SER A O 1
ATOM 680 N N . LEU A 1 85 ? 5.107 17.930 -4.233 1.00 38.41 85 LEU A N 1
ATOM 681 C CA . LEU A 1 85 ? 4.086 18.882 -4.695 1.00 38.41 85 LEU A CA 1
ATOM 682 C C . LEU A 1 85 ? 3.045 19.149 -3.608 1.00 38.41 85 LEU A C 1
ATOM 684 O O . LEU A 1 85 ? 2.513 18.160 -3.060 1.00 38.41 85 LEU A O 1
#

Foldseek 3Di:
DPPPPFDVVLCVVVVHDDLLRLLVVLLVCVVVVVVVVVVVSCVVDDPVSNVVSVVSNLVVVVVVCVVVVHDNVVSVVVVVVVVPD

Secondary structure (DSSP, 8-state):
-------HHHHHHHT-SSHHHHHHHHHHHHHTT-HHHHHHHHHTS-HHHHHHHHHHHHHHHHHHHHHTT--HHHHHHHHHHTT--

pLDDT: mean 79.01, std 16.89, range [37.09, 94.75]

Radius of gyration: 13.19 Å; chains: 1; bounding box: 31×29×32 Å

Organism: NCBI:txid2728022

Sequence (85 aa):
MTNTSFNPELLAKYGVVDISEFAYKMYEHKVAKEEDAVKEMAFALSDEEAQVISDEITTLLYWDALDEEIAESQIIAEFYLNRSL